Protein AF-A0A4Q4BQF5-F1 (afdb_monomer_lite)

Secondary structure (DSSP, 8-state):
-TTHHHHTSTTHHHHSTTHHHHHHHHHH----TT-TTHHHHHHHHHHHHHHHHTS--S-HHHHHHHHHHHHHHHHHHTT--

Foldseek 3Di:
DPQPVPLPPPCQCVVDPCSVVVVVVVVVDDDLVVDPCSVQLVVLLCVLCCCCPPVVDDDPVVSVVSSVVSVVVSCVVVVND

Radius of gyration: 18.4 Å; chains: 1; bounding box: 41×24×45 Å

pLDDT: mean 88.99, std 9.87, range [45.81, 98.0]

Sequence (81 aa):
SCLKAVVEDPAFATSQPYAQTFLDSMAIVKDFWAEPSYASLLQASQARIHEYVVAGNGTAKEALDGLIADWTEVFEDDGKL

Structure (mmCIF, N/CA/C/O backbone):
data_AF-A0A4Q4BQF5-F1
#
_entry.id   AF-A0A4Q4BQF5-F1
#
loop_
_atom_site.group_PDB
_atom_site.id
_atom_site.type_symbol
_atom_site.label_atom_id
_atom_site.label_alt_id
_atom_site.label_comp_id
_atom_site.label_asym_id
_atom_site.label_entity_id
_atom_site.label_seq_id
_atom_site.pdbx_PDB_ins_code
_atom_site.Cartn_x
_atom_site.Cartn_y
_atom_site.Cartn_z
_atom_site.occupancy
_atom_site.B_iso_or_equiv
_atom_site.auth_seq_id
_atom_site.auth_comp_id
_atom_site.auth_asym_id
_atom_site.auth_atom_id
_atom_site.pdbx_PDB_model_num
ATOM 1 N N . SER A 1 1 ? 16.047 -10.234 -7.747 1.00 51.28 1 SER A N 1
ATOM 2 C CA . SER A 1 1 ? 14.973 -9.641 -8.562 1.00 51.28 1 SER A CA 1
ATOM 3 C C . SER A 1 1 ? 14.931 -10.371 -9.889 1.00 51.28 1 SER A C 1
ATOM 5 O O . SER A 1 1 ? 15.943 -10.418 -10.586 1.00 51.28 1 SER A O 1
ATOM 7 N N . CYS A 1 2 ? 13.816 -11.031 -10.187 1.00 45.81 2 CYS A N 1
ATOM 8 C CA . CYS A 1 2 ? 13.610 -11.680 -11.474 1.00 45.81 2 CYS A CA 1
ATOM 9 C C . CYS A 1 2 ? 13.537 -10.576 -12.544 1.00 45.81 2 CYS A C 1
ATOM 11 O O . CYS A 1 2 ? 12.763 -9.645 -12.370 1.00 45.81 2 CYS A O 1
ATOM 13 N N . LEU A 1 3 ? 14.321 -10.694 -13.628 1.00 68.81 3 LEU A N 1
ATOM 14 C CA . LEU A 1 3 ? 14.285 -9.861 -14.854 1.00 68.81 3 LEU A CA 1
ATOM 15 C C . LEU A 1 3 ? 15.186 -8.612 -14.947 1.00 68.81 3 LEU A C 1
ATOM 17 O O . LEU A 1 3 ? 15.084 -7.898 -15.941 1.00 68.81 3 LEU A O 1
ATOM 21 N N . LYS A 1 4 ? 16.140 -8.383 -14.032 1.00 72.56 4 LYS A N 1
ATOM 22 C CA . LYS A 1 4 ? 17.088 -7.248 -14.146 1.00 72.56 4 LYS A CA 1
ATOM 23 C C . LYS A 1 4 ? 17.809 -7.194 -15.511 1.00 72.56 4 LYS A C 1
ATOM 25 O O . LYS A 1 4 ? 17.857 -6.150 -16.143 1.00 72.56 4 LYS A O 1
ATOM 30 N N . ALA A 1 5 ? 18.240 -8.351 -16.018 1.00 79.19 5 ALA A N 1
ATOM 31 C CA . ALA A 1 5 ? 18.902 -8.478 -17.321 1.00 79.19 5 ALA A CA 1
ATOM 32 C C . ALA A 1 5 ? 18.023 -8.109 -18.533 1.00 79.19 5 ALA A C 1
ATOM 34 O O . ALA A 1 5 ? 18.556 -7.808 -19.591 1.00 79.19 5 ALA A O 1
ATOM 35 N N . VAL A 1 6 ? 16.695 -8.156 -18.397 1.00 80.81 6 VAL A N 1
ATOM 36 C CA . VAL A 1 6 ? 15.758 -7.828 -19.483 1.00 80.81 6 VAL A CA 1
ATOM 37 C C . VAL A 1 6 ? 15.453 -6.334 -19.491 1.00 80.81 6 VAL A C 1
ATOM 39 O O . VAL A 1 6 ? 15.422 -5.724 -20.551 1.00 80.81 6 VAL A O 1
ATOM 42 N N . VAL A 1 7 ? 15.249 -5.739 -18.313 1.00 80.00 7 VAL A N 1
ATOM 43 C CA . VAL A 1 7 ? 14.912 -4.310 -18.185 1.00 80.00 7 VAL A CA 1
ATOM 44 C C . VAL A 1 7 ? 16.122 -3.393 -18.379 1.00 80.00 7 VAL A C 1
ATOM 46 O O . VAL A 1 7 ? 15.951 -2.236 -18.744 1.00 80.00 7 VAL A O 1
ATOM 49 N N . GLU A 1 8 ? 17.336 -3.900 -18.149 1.00 82.94 8 GLU A N 1
ATOM 50 C CA . GLU A 1 8 ? 18.591 -3.171 -18.384 1.00 82.94 8 GLU A CA 1
ATOM 51 C C . GLU A 1 8 ? 19.121 -3.323 -19.820 1.00 82.94 8 GLU A C 1
ATOM 53 O O . GLU A 1 8 ? 20.137 -2.714 -20.158 1.00 82.94 8 GLU A O 1
ATOM 58 N N . ASP A 1 9 ? 18.459 -4.113 -20.676 1.00 88.44 9 ASP A N 1
ATOM 59 C CA . ASP A 1 9 ? 18.841 -4.213 -22.084 1.00 88.44 9 ASP A CA 1
ATOM 60 C C . ASP A 1 9 ? 18.646 -2.846 -22.780 1.00 88.44 9 ASP A C 1
ATOM 62 O O . ASP A 1 9 ? 17.563 -2.257 -22.679 1.00 88.44 9 ASP A O 1
ATOM 66 N N . PRO A 1 10 ? 19.647 -2.322 -23.514 1.00 88.81 10 PRO A N 1
ATOM 67 C CA . PRO A 1 10 ? 19.549 -1.023 -24.183 1.00 88.81 10 PRO A CA 1
ATOM 68 C C . PRO A 1 10 ? 18.375 -0.898 -25.164 1.00 88.81 10 PRO A C 1
ATOM 70 O O . PRO A 1 10 ? 17.912 0.211 -25.430 1.00 88.81 10 PRO A O 1
ATOM 73 N N . ALA A 1 11 ? 17.891 -2.014 -25.715 1.00 91.75 11 ALA A N 1
ATOM 74 C CA . ALA A 1 11 ? 16.752 -2.051 -26.622 1.00 91.75 11 ALA A CA 1
ATOM 75 C C . ALA A 1 11 ? 15.399 -2.148 -25.895 1.00 91.75 11 ALA A C 1
ATOM 77 O O . ALA A 1 11 ? 14.353 -2.015 -26.532 1.00 91.75 11 ALA A O 1
ATOM 78 N N . PHE A 1 12 ? 15.378 -2.367 -24.576 1.00 88.56 12 PHE A N 1
ATOM 79 C CA . PHE A 1 12 ? 14.141 -2.584 -23.828 1.00 88.56 12 PHE A CA 1
ATOM 80 C C . PHE A 1 12 ? 13.196 -1.385 -23.925 1.00 88.56 12 PHE A C 1
ATOM 82 O O . PHE A 1 12 ? 12.030 -1.560 -24.274 1.00 88.56 12 PHE A O 1
ATOM 89 N N . ALA A 1 13 ? 13.700 -0.168 -23.700 1.00 87.69 13 ALA A N 1
ATOM 90 C CA . ALA A 1 13 ? 12.912 1.068 -23.696 1.00 87.69 13 ALA A CA 1
ATOM 91 C C . ALA A 1 13 ? 12.103 1.296 -24.986 1.00 87.69 13 ALA A C 1
ATOM 93 O O . ALA A 1 13 ? 11.012 1.865 -24.944 1.00 87.69 13 ALA A O 1
ATOM 94 N N . THR A 1 14 ? 12.620 0.829 -26.125 1.00 92.00 14 THR A N 1
ATOM 95 C CA . THR A 1 14 ? 11.999 0.977 -27.449 1.00 92.00 14 THR A CA 1
ATOM 96 C C . THR A 1 14 ? 11.319 -0.300 -27.946 1.00 92.00 14 THR A C 1
ATOM 98 O O . THR A 1 14 ? 10.706 -0.287 -29.012 1.00 92.00 14 THR A O 1
ATOM 101 N N . SER A 1 15 ? 11.388 -1.396 -27.183 1.00 91.75 15 SER A N 1
ATOM 102 C CA . SER A 1 15 ? 10.877 -2.708 -27.596 1.00 91.75 15 SER A CA 1
ATOM 103 C C . SER A 1 15 ? 9.355 -2.754 -27.756 1.00 91.75 15 SER A C 1
ATOM 105 O O . SER A 1 15 ? 8.854 -3.497 -28.599 1.00 91.75 15 SER A O 1
ATOM 107 N N . GLN A 1 16 ? 8.614 -1.974 -26.958 1.00 91.44 16 GLN A N 1
ATOM 108 C CA . GLN A 1 16 ? 7.150 -1.912 -26.970 1.00 91.44 16 GLN A CA 1
ATOM 109 C C . GLN A 1 16 ? 6.639 -0.520 -26.550 1.00 91.44 16 GLN A C 1
ATOM 111 O O . GLN A 1 16 ? 7.334 0.176 -25.807 1.00 91.44 16 GLN A O 1
ATOM 116 N N . PRO A 1 17 ? 5.401 -0.129 -26.928 1.00 90.44 17 PRO A N 1
ATOM 117 C CA . PRO A 1 17 ? 4.843 1.209 -26.674 1.00 90.44 17 PRO A CA 1
ATOM 118 C C . PRO A 1 17 ? 4.836 1.695 -25.214 1.00 90.44 17 PRO A C 1
ATOM 120 O O . PRO A 1 17 ? 4.776 2.898 -24.986 1.00 90.44 17 PRO A O 1
ATOM 123 N N . TYR A 1 18 ? 4.906 0.790 -24.232 1.00 89.94 18 TYR A N 1
ATOM 124 C CA . TYR A 1 18 ? 4.894 1.125 -22.800 1.00 89.94 18 TYR A CA 1
ATOM 125 C C . TYR A 1 18 ? 6.174 0.726 -22.059 1.00 89.94 18 TYR A C 1
ATOM 127 O O . TYR A 1 18 ? 6.231 0.848 -20.838 1.00 89.94 18 TYR A O 1
ATOM 135 N N . ALA A 1 19 ? 7.204 0.251 -22.764 1.00 89.94 19 ALA A N 1
ATOM 136 C CA . ALA A 1 19 ? 8.416 -0.247 -22.119 1.00 89.94 19 ALA A CA 1
ATOM 137 C C . ALA A 1 19 ? 9.187 0.867 -21.389 1.00 89.94 19 ALA A C 1
ATOM 139 O O . ALA A 1 19 ? 9.596 0.674 -20.246 1.00 89.94 19 ALA A O 1
ATOM 140 N N . GLN A 1 20 ? 9.301 2.060 -21.984 1.00 88.75 20 GLN A N 1
ATOM 141 C CA . GLN A 1 20 ? 9.871 3.223 -21.292 1.00 88.75 20 GLN A CA 1
ATOM 142 C C . GLN A 1 20 ? 9.030 3.633 -20.073 1.00 88.75 20 GLN A C 1
ATOM 144 O O . GLN A 1 20 ? 9.565 3.792 -18.982 1.00 88.75 20 GLN A O 1
ATOM 149 N N . THR A 1 21 ? 7.705 3.723 -20.219 1.00 89.25 21 THR A N 1
ATOM 150 C CA . THR A 1 21 ? 6.807 4.076 -19.105 1.00 89.25 21 THR A CA 1
ATOM 151 C C . THR A 1 21 ? 6.873 3.057 -17.963 1.00 89.25 21 THR A C 1
ATOM 153 O O . THR A 1 21 ? 6.768 3.424 -16.792 1.00 89.25 21 THR A O 1
ATOM 156 N N . PHE A 1 22 ? 7.084 1.778 -18.281 1.00 87.44 22 PHE A N 1
ATOM 157 C CA . PHE A 1 22 ? 7.334 0.736 -17.292 1.00 87.44 22 PHE A CA 1
ATOM 158 C C . PHE A 1 22 ? 8.636 0.987 -16.517 1.00 87.44 22 PHE A C 1
ATOM 160 O O . PHE A 1 22 ? 8.615 0.907 -15.290 1.00 87.44 22 PHE A O 1
ATOM 167 N N . LEU A 1 23 ? 9.741 1.344 -17.188 1.00 87.19 23 LEU A N 1
ATOM 168 C CA . LEU A 1 2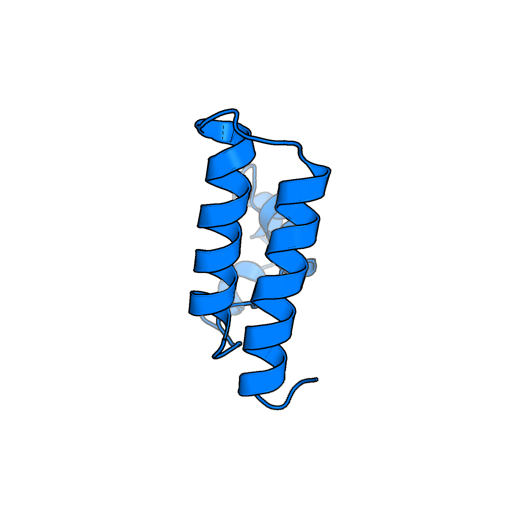3 ? 11.002 1.700 -16.518 1.00 87.19 23 LEU A CA 1
ATOM 169 C C . LEU A 1 23 ? 10.834 2.908 -15.591 1.00 87.19 23 LEU A C 1
ATOM 171 O O . LEU A 1 23 ? 11.259 2.857 -14.436 1.00 87.19 23 LEU A O 1
ATOM 175 N N . ASP A 1 24 ? 10.157 3.952 -16.069 1.00 89.25 24 ASP A N 1
ATOM 176 C CA . ASP A 1 24 ? 9.887 5.158 -15.280 1.00 89.25 24 ASP A CA 1
ATOM 177 C C . ASP A 1 24 ? 9.058 4.821 -14.026 1.00 89.25 24 AS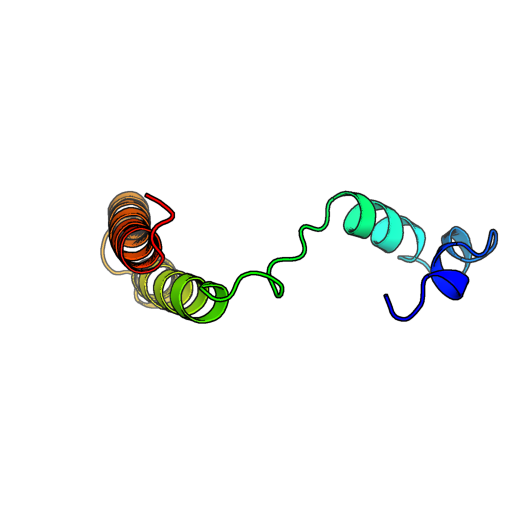P A C 1
ATOM 179 O O . ASP A 1 24 ? 9.325 5.316 -12.931 1.00 89.25 24 ASP A O 1
ATOM 183 N N . SER A 1 25 ? 8.091 3.906 -14.163 1.00 86.31 25 SER A N 1
ATOM 184 C CA . SER A 1 25 ? 7.260 3.423 -13.053 1.00 86.31 25 SER A CA 1
ATOM 185 C C . SER A 1 25 ? 8.047 2.554 -12.066 1.00 86.31 25 SER A C 1
ATOM 187 O O . SER A 1 25 ? 7.847 2.646 -10.856 1.00 86.31 25 SER A O 1
ATOM 189 N N . MET A 1 26 ? 8.973 1.725 -12.553 1.00 83.44 26 MET A N 1
ATOM 190 C CA . MET A 1 26 ? 9.856 0.914 -11.707 1.00 83.44 26 MET A CA 1
ATOM 191 C C . MET A 1 26 ? 10.846 1.756 -10.908 1.00 83.44 26 MET A C 1
ATOM 193 O O . MET A 1 26 ? 11.171 1.388 -9.781 1.00 83.44 26 MET A O 1
ATOM 197 N N . ALA A 1 27 ? 11.270 2.909 -11.430 1.00 83.12 27 ALA A N 1
ATOM 198 C CA . ALA A 1 27 ? 12.129 3.837 -10.696 1.00 83.12 27 ALA A CA 1
ATOM 199 C C . ALA A 1 27 ? 11.445 4.437 -9.453 1.00 83.12 27 ALA A C 1
ATOM 201 O O . ALA A 1 27 ? 12.122 4.788 -8.486 1.00 83.12 27 ALA A O 1
ATOM 202 N N . ILE A 1 28 ? 10.112 4.539 -9.461 1.00 83.00 28 ILE A N 1
ATOM 203 C CA . ILE A 1 28 ? 9.323 5.060 -8.335 1.00 83.00 28 ILE A CA 1
ATOM 204 C C . ILE A 1 28 ? 8.657 3.963 -7.501 1.00 83.00 28 ILE A C 1
ATOM 206 O O . ILE A 1 28 ? 8.055 4.268 -6.468 1.00 83.00 28 ILE A O 1
ATOM 210 N N . VAL A 1 29 ? 8.751 2.698 -7.922 1.00 79.81 29 VAL A N 1
ATOM 211 C CA . VAL A 1 29 ? 8.091 1.600 -7.220 1.00 79.81 29 VAL A CA 1
ATOM 212 C C . VAL A 1 29 ? 8.688 1.445 -5.824 1.00 79.81 29 VAL A C 1
ATOM 214 O O . VAL A 1 29 ? 9.903 1.492 -5.616 1.00 79.81 29 VAL A O 1
ATOM 217 N N . LYS A 1 30 ? 7.814 1.258 -4.843 1.00 73.31 30 LYS A N 1
ATOM 218 C CA . LYS A 1 30 ? 8.196 0.829 -3.503 1.00 73.31 30 LYS A CA 1
ATOM 219 C C . LYS A 1 30 ? 7.772 -0.621 -3.364 1.00 73.31 30 LYS A C 1
ATOM 221 O O . LYS A 1 30 ? 6.654 -0.978 -3.727 1.00 73.31 30 LYS A O 1
ATOM 226 N N . ASP A 1 31 ? 8.694 -1.460 -2.911 1.00 73.38 31 ASP A N 1
ATOM 227 C CA . ASP A 1 31 ? 8.405 -2.868 -2.681 1.00 73.38 31 ASP A CA 1
ATOM 228 C C . ASP A 1 31 ? 7.666 -3.011 -1.351 1.00 73.38 31 ASP A C 1
ATOM 230 O O . ASP A 1 31 ? 8.267 -3.019 -0.278 1.00 73.38 31 ASP A O 1
ATOM 234 N N . PHE A 1 32 ? 6.341 -3.043 -1.435 1.00 67.81 32 PHE A N 1
ATOM 235 C CA . PHE A 1 32 ? 5.463 -3.173 -0.278 1.00 67.81 32 PHE A CA 1
ATOM 236 C C . PHE A 1 32 ? 5.308 -4.628 0.189 1.00 67.81 32 PHE A C 1
ATOM 238 O O . PHE A 1 32 ? 4.862 -4.857 1.306 1.00 67.81 32 PHE A O 1
ATOM 245 N N . TRP A 1 33 ? 5.696 -5.617 -0.627 1.00 68.38 33 TRP A N 1
ATOM 246 C CA . TRP A 1 33 ? 5.565 -7.040 -0.280 1.00 68.38 33 TRP A CA 1
ATOM 247 C C . TRP A 1 33 ? 6.607 -7.514 0.735 1.00 68.38 33 TRP A C 1
ATOM 249 O O . TRP A 1 33 ? 6.436 -8.567 1.343 1.00 68.38 33 TRP A O 1
ATOM 259 N N . ALA A 1 34 ? 7.676 -6.743 0.931 1.00 79.19 34 ALA A N 1
ATOM 260 C CA . ALA A 1 34 ? 8.685 -7.018 1.946 1.00 79.19 34 ALA A CA 1
ATOM 261 C C . ALA A 1 34 ? 8.223 -6.687 3.379 1.00 79.19 34 ALA A C 1
ATOM 263 O O . ALA A 1 34 ? 8.932 -7.020 4.324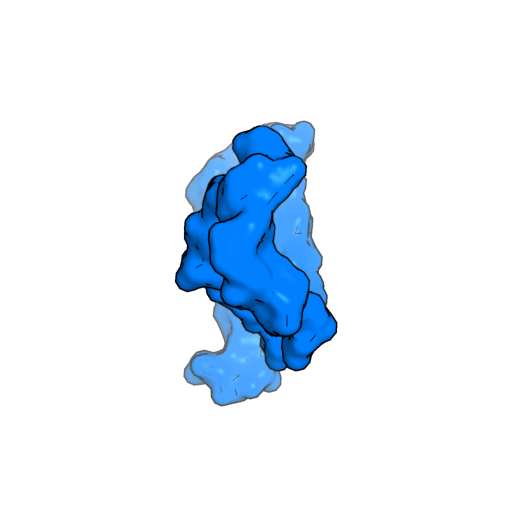 1.00 79.19 34 ALA A O 1
ATOM 264 N N . GLU A 1 35 ? 7.073 -6.029 3.548 1.00 82.38 35 GLU A N 1
ATOM 265 C CA . GLU A 1 35 ? 6.539 -5.595 4.839 1.00 82.38 35 GLU A CA 1
ATOM 266 C C . GLU A 1 35 ? 5.617 -6.679 5.442 1.00 82.38 35 GLU A C 1
ATOM 268 O O . GLU A 1 35 ? 4.539 -6.910 4.886 1.00 82.38 35 GLU A O 1
ATOM 273 N N . PRO A 1 36 ? 5.990 -7.358 6.555 1.00 86.88 36 PRO A N 1
ATOM 274 C CA . PRO A 1 36 ? 5.149 -8.381 7.188 1.00 86.88 36 PRO A CA 1
ATOM 275 C C . PRO A 1 36 ? 3.713 -7.931 7.483 1.00 86.88 36 PRO A C 1
ATOM 277 O O . PRO A 1 36 ? 2.780 -8.720 7.334 1.00 86.88 36 PRO A O 1
ATOM 280 N N . SER A 1 37 ? 3.529 -6.657 7.830 1.00 90.75 37 SER A N 1
ATOM 281 C CA . SER A 1 37 ? 2.228 -6.068 8.165 1.00 90.75 37 SER A CA 1
ATOM 282 C C . SER A 1 37 ? 1.353 -5.787 6.943 1.00 90.75 37 SER A C 1
ATOM 284 O O . SER A 1 37 ? 0.179 -5.445 7.087 1.00 90.75 37 SER A O 1
ATOM 286 N N . TYR A 1 38 ? 1.899 -5.887 5.724 1.00 89.56 38 TYR A N 1
ATOM 287 C CA . TYR A 1 38 ? 1.262 -5.372 4.510 1.00 89.56 38 TYR A CA 1
ATOM 288 C C . TYR A 1 38 ? -0.140 -5.934 4.275 1.00 89.56 38 TYR A C 1
ATOM 290 O O . TYR A 1 38 ? -1.040 -5.188 3.895 1.00 89.56 38 TYR A O 1
ATOM 298 N N . ALA A 1 39 ? -0.348 -7.229 4.530 1.00 91.12 39 ALA A N 1
ATOM 299 C CA . ALA A 1 39 ? -1.660 -7.852 4.375 1.00 91.12 39 ALA A CA 1
ATOM 300 C C . ALA A 1 39 ? -2.716 -7.189 5.279 1.00 91.12 39 ALA A C 1
ATOM 302 O O . ALA A 1 39 ? -3.798 -6.850 4.799 1.00 91.12 39 ALA A O 1
ATOM 303 N N . SER A 1 40 ? -2.380 -6.940 6.547 1.00 92.88 40 SER A N 1
ATOM 304 C CA . SER A 1 40 ? -3.258 -6.272 7.515 1.00 92.88 40 SER A CA 1
ATOM 305 C C . SER A 1 40 ? -3.516 -4.816 7.123 1.00 92.88 40 SER A C 1
ATOM 307 O O . SER A 1 40 ? -4.664 -4.371 7.081 1.00 92.88 40 SER A O 1
ATOM 309 N N . LEU A 1 41 ? -2.463 -4.088 6.733 1.00 93.69 41 LEU A N 1
ATOM 310 C CA . LEU A 1 41 ? -2.574 -2.698 6.279 1.00 93.69 41 LEU A CA 1
ATOM 311 C C . LEU A 1 41 ? -3.469 -2.576 5.029 1.00 93.69 41 LE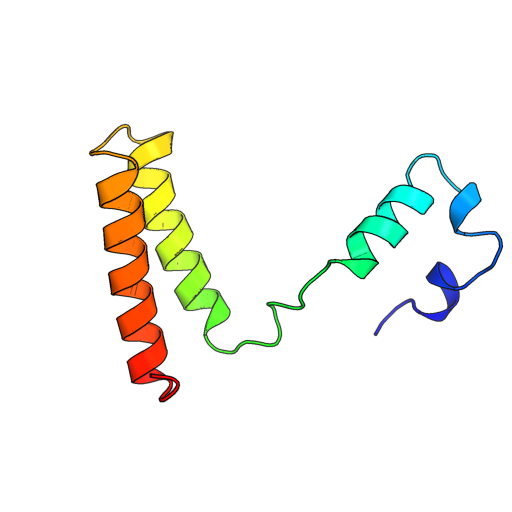U A C 1
ATOM 313 O O . LEU A 1 41 ? -4.300 -1.664 4.926 1.00 93.69 41 LEU A O 1
ATOM 317 N N . LEU A 1 42 ? -3.337 -3.515 4.087 1.00 94.44 42 LEU A N 1
ATOM 318 C CA . LEU A 1 42 ? -4.138 -3.564 2.868 1.00 94.44 42 LEU A CA 1
ATOM 319 C C . LEU A 1 42 ? -5.609 -3.873 3.167 1.00 94.44 42 LEU A C 1
ATOM 321 O O . LEU A 1 42 ? -6.487 -3.237 2.584 1.00 94.44 42 LEU A O 1
ATOM 325 N N . GLN A 1 43 ? -5.890 -4.810 4.075 1.00 95.25 43 GLN A N 1
ATOM 326 C CA . GLN A 1 43 ? -7.259 -5.144 4.477 1.00 95.25 43 GLN A CA 1
ATOM 327 C C . GLN A 1 43 ? -7.974 -3.945 5.109 1.00 95.25 43 GLN A C 1
ATOM 329 O O . GLN A 1 43 ? -9.090 -3.623 4.697 1.00 95.25 43 GLN A O 1
ATOM 334 N N . ALA A 1 44 ? -7.315 -3.235 6.032 1.00 96.19 44 ALA A N 1
ATOM 335 C CA . ALA A 1 44 ? -7.859 -2.016 6.633 1.00 96.19 44 ALA A CA 1
ATOM 336 C C . ALA A 1 44 ? -8.146 -0.938 5.572 1.00 96.19 44 ALA A C 1
ATOM 338 O O . ALA A 1 44 ? -9.241 -0.373 5.526 1.00 96.19 44 ALA A O 1
ATOM 339 N N . SER A 1 45 ? -7.206 -0.721 4.644 1.00 95.69 45 SER A N 1
ATOM 340 C CA . SER A 1 45 ? -7.392 0.215 3.524 1.00 95.69 45 SER A CA 1
ATOM 341 C C . SER A 1 45 ? -8.604 -0.134 2.673 1.00 95.69 45 SER A C 1
ATOM 343 O O . SER A 1 45 ? -9.426 0.733 2.378 1.00 95.69 45 SER A O 1
ATOM 345 N N . GLN A 1 46 ? -8.733 -1.404 2.281 1.00 96.06 46 GLN A N 1
ATOM 346 C CA . GLN A 1 46 ? -9.843 -1.862 1.453 1.00 96.06 46 GLN A CA 1
ATOM 347 C C . GLN A 1 46 ? -11.180 -1.668 2.164 1.00 96.06 46 GLN A C 1
ATOM 349 O O . GLN A 1 46 ? -12.101 -1.139 1.549 1.00 96.06 46 GLN A O 1
ATOM 354 N N . ALA A 1 47 ? -11.276 -2.021 3.447 1.00 96.31 47 ALA A N 1
ATOM 355 C CA . ALA A 1 47 ? -12.503 -1.864 4.221 1.00 96.31 47 ALA A CA 1
ATOM 356 C C . ALA A 1 47 ? -12.930 -0.389 4.332 1.00 96.31 47 ALA A C 1
ATOM 358 O O . ALA A 1 47 ? -14.055 -0.041 3.973 1.00 96.31 47 ALA A O 1
ATOM 359 N N . ARG A 1 48 ? -12.020 0.496 4.763 1.00 96.81 48 ARG A N 1
ATOM 360 C CA . ARG A 1 48 ? -12.313 1.924 4.983 1.00 96.81 48 ARG A CA 1
ATOM 361 C C . ARG A 1 48 ? -12.651 2.660 3.690 1.00 96.81 48 ARG A C 1
ATOM 363 O O . ARG A 1 48 ? -13.609 3.429 3.646 1.00 96.81 48 ARG A O 1
ATOM 370 N N . ILE A 1 49 ? -11.888 2.413 2.623 1.00 96.38 49 ILE A N 1
ATOM 371 C CA . ILE A 1 49 ? -12.118 3.061 1.326 1.00 96.38 49 ILE A CA 1
ATOM 372 C C . ILE A 1 49 ? -13.401 2.531 0.683 1.00 96.38 49 ILE A C 1
ATOM 374 O O . ILE A 1 49 ? -14.154 3.319 0.114 1.00 96.38 49 ILE A O 1
ATOM 378 N N . HIS A 1 50 ? -13.679 1.228 0.782 1.00 96.38 50 HIS A N 1
ATOM 379 C CA . HIS A 1 50 ? -14.907 0.643 0.245 1.00 96.38 50 HIS A CA 1
ATOM 380 C C . HIS A 1 50 ? -16.155 1.252 0.893 1.00 96.38 50 HIS A C 1
ATOM 382 O O . HIS A 1 50 ? -17.098 1.607 0.186 1.00 96.38 50 HIS A O 1
ATOM 388 N N . GLU A 1 51 ? -16.148 1.414 2.217 1.00 95.44 51 GLU A N 1
ATOM 389 C CA . GLU A 1 51 ? -17.278 1.975 2.962 1.00 95.44 51 GLU A CA 1
ATOM 390 C C . GLU A 1 51 ? -17.664 3.373 2.452 1.00 95.44 51 GLU A C 1
ATOM 392 O O . GLU A 1 51 ? -18.835 3.658 2.203 1.00 95.44 51 GLU A O 1
ATOM 397 N N . TYR A 1 52 ? -16.669 4.218 2.185 1.00 96.75 52 TYR A N 1
ATOM 398 C CA . TYR A 1 52 ? -16.906 5.554 1.650 1.00 96.75 52 TYR A CA 1
ATOM 399 C C . TYR A 1 52 ? -17.210 5.561 0.144 1.00 96.75 52 TYR A C 1
ATOM 401 O O . TYR A 1 52 ? -18.212 6.129 -0.287 1.00 96.75 52 TYR A O 1
ATOM 409 N N . VAL A 1 53 ? -16.355 4.945 -0.678 1.00 95.25 53 VAL A N 1
ATOM 410 C CA . VAL A 1 53 ? -16.407 5.086 -2.145 1.00 95.25 53 VAL A CA 1
ATOM 411 C C . VAL A 1 53 ? -17.501 4.227 -2.775 1.00 95.25 53 VAL A C 1
ATOM 413 O O . VAL A 1 53 ? -18.112 4.644 -3.757 1.00 95.25 53 VAL A O 1
ATOM 416 N N . VAL A 1 54 ? -17.731 3.023 -2.245 1.00 95.25 54 VAL A N 1
ATOM 417 C CA . VAL A 1 54 ? -18.648 2.039 -2.840 1.00 95.25 54 VAL A CA 1
ATOM 418 C C . VAL A 1 54 ? -19.983 2.023 -2.109 1.00 95.25 54 VAL A C 1
ATOM 420 O O . VAL A 1 54 ? -21.025 2.095 -2.757 1.00 95.25 54 VAL A O 1
ATOM 423 N N . ALA A 1 55 ? -19.967 1.949 -0.775 1.00 95.19 55 ALA A N 1
ATOM 424 C CA . ALA A 1 55 ? -21.203 1.932 0.009 1.00 95.19 55 ALA A CA 1
ATOM 425 C C . ALA A 1 55 ? -21.811 3.335 0.195 1.00 95.19 55 ALA A C 1
ATOM 427 O O . ALA A 1 55 ? -23.004 3.444 0.469 1.00 95.19 55 ALA A O 1
ATOM 428 N N . GLY A 1 56 ? -21.028 4.403 -0.012 1.00 94.62 56 GLY A N 1
ATOM 429 C CA . GLY A 1 56 ? -21.497 5.786 0.100 1.00 94.62 56 GLY A CA 1
ATOM 430 C C . GLY A 1 56 ? -21.716 6.242 1.544 1.00 94.62 56 GLY A C 1
ATOM 431 O O . GLY A 1 56 ? -22.472 7.187 1.775 1.00 94.62 56 GLY A O 1
ATOM 432 N N . ASN A 1 57 ? -21.086 5.569 2.510 1.00 94.69 57 ASN A N 1
ATOM 433 C CA . ASN A 1 57 ? -21.265 5.822 3.933 1.00 94.69 57 ASN A CA 1
ATOM 434 C C . ASN A 1 57 ? -20.161 6.738 4.481 1.00 94.69 57 ASN A C 1
ATOM 436 O O . ASN A 1 57 ? -18.974 6.549 4.217 1.00 94.69 57 ASN A O 1
ATOM 440 N N . GLY A 1 58 ? -20.563 7.719 5.292 1.00 93.44 58 GLY A N 1
ATOM 441 C CA . GLY A 1 58 ? -19.649 8.680 5.909 1.00 93.44 58 GLY A CA 1
ATOM 442 C C . GLY A 1 58 ? -18.981 9.623 4.904 1.00 93.44 58 GLY A C 1
ATOM 443 O O . GLY A 1 58 ? -19.486 9.892 3.813 1.00 93.44 58 GLY A O 1
ATOM 444 N N . THR A 1 59 ? -17.835 10.166 5.299 1.00 97.06 59 THR A N 1
ATOM 445 C CA . THR A 1 59 ? -17.051 11.127 4.519 1.00 97.06 59 THR A CA 1
ATOM 446 C C . THR A 1 59 ? -15.650 10.605 4.216 1.00 97.06 59 THR A C 1
ATOM 448 O O . THR A 1 59 ? -15.112 9.752 4.921 1.00 97.06 59 THR A O 1
ATOM 451 N N . ALA A 1 60 ? -15.000 11.200 3.210 1.00 96.25 60 ALA A N 1
ATOM 452 C CA . ALA A 1 60 ? -13.598 10.917 2.906 1.00 96.25 60 ALA A CA 1
ATOM 453 C C . ALA A 1 60 ? -12.689 11.125 4.129 1.00 96.25 60 ALA A C 1
ATOM 455 O O . ALA A 1 60 ? -11.748 10.366 4.337 1.00 96.25 60 ALA A O 1
ATOM 456 N N . LYS A 1 61 ? -12.983 12.144 4.949 1.00 96.81 61 LYS A N 1
ATOM 457 C CA . LYS A 1 61 ? -12.215 12.424 6.161 1.00 96.81 61 LYS A CA 1
ATOM 458 C C . LYS A 1 61 ? -12.378 11.313 7.194 1.00 96.81 61 LYS A C 1
ATOM 460 O O . LYS A 1 61 ? -11.375 10.835 7.697 1.00 96.81 61 LYS A O 1
ATOM 465 N N . GLU A 1 62 ? -13.603 10.878 7.475 1.00 96.19 62 GLU A N 1
ATOM 466 C CA . GLU A 1 62 ? -13.850 9.803 8.447 1.00 96.19 62 GLU A CA 1
ATOM 467 C C . GLU A 1 62 ? -13.232 8.475 8.000 1.00 96.19 62 GLU A C 1
ATOM 469 O O . GLU A 1 62 ? -12.660 7.759 8.820 1.00 96.19 62 GLU A O 1
ATOM 474 N N . ALA A 1 63 ? -13.284 8.165 6.701 1.00 97.38 63 ALA A N 1
ATOM 475 C CA . ALA A 1 63 ? -12.639 6.976 6.157 1.00 97.38 63 ALA A CA 1
ATOM 476 C C . ALA A 1 63 ? -11.113 7.013 6.339 1.00 97.38 63 ALA A C 1
ATOM 478 O O . ALA A 1 63 ? -10.524 6.023 6.769 1.00 97.38 63 ALA A O 1
ATOM 479 N N . LEU A 1 64 ? -10.475 8.152 6.042 1.00 97.69 64 LEU A N 1
ATOM 480 C CA . LEU A 1 64 ? -9.025 8.309 6.179 1.00 97.69 64 LEU A CA 1
ATOM 481 C C . LEU A 1 64 ? -8.577 8.398 7.642 1.00 97.69 64 LEU A C 1
ATOM 483 O O . LEU A 1 64 ? -7.578 7.784 7.995 1.00 97.69 64 LEU A O 1
ATOM 487 N N . ASP A 1 65 ? -9.315 9.107 8.496 1.00 98.00 65 ASP A N 1
ATOM 488 C CA . ASP A 1 65 ? -9.027 9.180 9.932 1.00 98.00 65 ASP A CA 1
ATOM 489 C C . ASP A 1 65 ? -9.156 7.786 10.577 1.00 98.00 65 ASP A C 1
ATOM 491 O O . ASP A 1 65 ? -8.305 7.388 11.371 1.00 98.00 65 ASP A O 1
ATOM 495 N N . GLY A 1 66 ? -10.177 7.010 10.191 1.00 97.56 66 GLY A N 1
ATOM 496 C CA . GLY A 1 66 ? -10.344 5.624 10.635 1.00 97.56 66 GLY A CA 1
ATOM 497 C C . GLY A 1 66 ? -9.241 4.697 10.123 1.00 97.56 66 GLY A C 1
ATOM 498 O O . GLY A 1 66 ? -8.749 3.864 10.875 1.00 97.56 66 GLY A O 1
ATOM 499 N N . LEU A 1 67 ? -8.806 4.874 8.873 1.00 97.25 67 LEU A N 1
ATOM 500 C CA . LEU A 1 67 ? -7.678 4.124 8.321 1.00 97.25 67 LEU A CA 1
ATOM 501 C C . LEU A 1 67 ? -6.372 4.407 9.073 1.00 97.25 67 LEU A C 1
ATOM 503 O O . LEU A 1 67 ? -5.606 3.484 9.331 1.00 97.25 67 LEU A O 1
ATOM 507 N N . ILE A 1 68 ? -6.122 5.670 9.434 1.00 97.25 68 ILE A N 1
ATOM 508 C CA . ILE A 1 68 ? -4.952 6.047 10.235 1.00 97.25 68 ILE A CA 1
ATOM 509 C C . ILE A 1 68 ? -4.986 5.324 11.581 1.00 97.25 68 ILE A C 1
ATOM 511 O O . ILE A 1 68 ? -3.973 4.755 11.967 1.00 97.25 68 ILE A O 1
ATOM 515 N N . ALA A 1 69 ? -6.138 5.304 12.258 1.00 97.69 69 ALA A N 1
ATOM 516 C CA . ALA A 1 69 ? -6.280 4.609 13.534 1.00 97.69 69 ALA A CA 1
ATOM 517 C C . ALA A 1 69 ? -5.975 3.104 13.415 1.00 97.69 69 ALA A C 1
ATOM 519 O O . ALA A 1 69 ? -5.161 2.596 14.182 1.00 97.69 69 ALA A O 1
ATOM 520 N N . ASP A 1 70 ? -6.551 2.422 12.418 1.00 97.06 70 ASP A N 1
ATOM 521 C CA . ASP A 1 70 ? -6.315 0.986 12.197 1.00 97.06 70 ASP A CA 1
ATOM 522 C C . ASP A 1 70 ? -4.833 0.690 11.913 1.00 97.06 70 ASP A C 1
ATOM 524 O O . ASP A 1 70 ? -4.272 -0.297 12.381 1.00 97.06 70 ASP A O 1
ATOM 528 N N . TRP A 1 71 ? -4.177 1.541 11.121 1.00 96.56 71 TRP A N 1
ATOM 529 C CA . TRP A 1 71 ? -2.760 1.377 10.804 1.00 96.56 71 TRP A CA 1
ATOM 530 C C . TRP A 1 71 ? -1.854 1.667 11.995 1.00 96.56 71 TRP A C 1
ATOM 532 O O . TRP A 1 71 ? -0.839 0.992 12.147 1.00 96.56 71 TRP A O 1
ATOM 542 N N . THR A 1 72 ? -2.199 2.648 12.832 1.00 96.75 72 THR A N 1
ATOM 543 C CA . THR A 1 72 ? -1.469 2.919 14.073 1.00 96.75 72 THR A CA 1
ATOM 544 C C . THR A 1 72 ? -1.478 1.696 14.982 1.00 96.75 72 THR A C 1
ATOM 546 O O . THR A 1 72 ? -0.407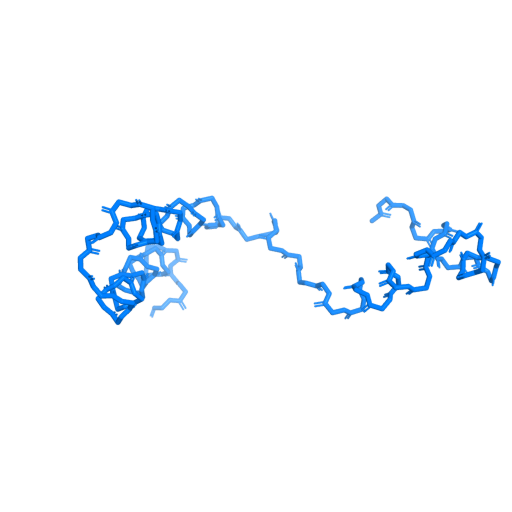 1.302 15.422 1.00 96.75 72 THR A O 1
ATOM 549 N N . GLU A 1 73 ? -2.630 1.047 15.171 1.00 96.31 73 GLU A N 1
ATOM 550 C CA . GLU A 1 73 ? -2.737 -0.185 15.969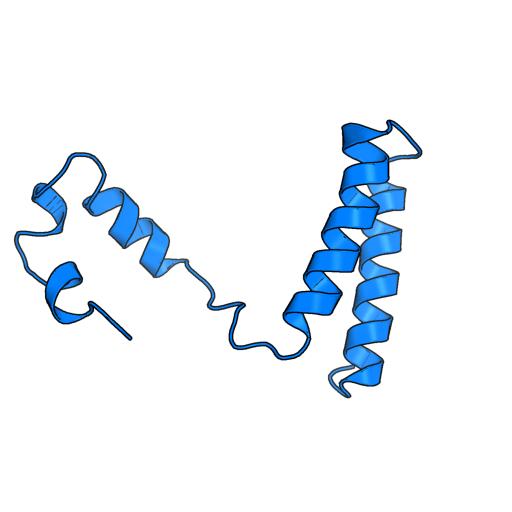 1.00 96.31 73 GLU A CA 1
ATOM 551 C C . GLU A 1 73 ? -1.835 -1.301 15.415 1.00 96.31 73 GLU A C 1
ATOM 553 O O . GLU A 1 73 ? -1.027 -1.867 16.145 1.00 96.31 73 GLU A O 1
ATOM 558 N N . VAL A 1 74 ? -1.882 -1.550 14.100 1.00 94.75 74 VAL A N 1
ATOM 559 C CA . VAL A 1 74 ? -1.014 -2.555 13.455 1.00 94.75 74 VAL A CA 1
ATOM 560 C C . VAL A 1 74 ? 0.471 -2.243 13.670 1.00 94.75 74 VAL A C 1
ATOM 562 O O . VAL A 1 74 ? 1.269 -3.141 13.927 1.00 94.75 74 VAL A O 1
ATOM 565 N N . PHE A 1 75 ? 0.868 -0.975 13.560 1.00 94.06 75 PHE A N 1
ATOM 566 C CA . PHE A 1 75 ? 2.264 -0.589 13.744 1.00 94.06 75 PHE A CA 1
ATOM 567 C C . PHE A 1 75 ? 2.723 -0.632 15.205 1.00 94.06 75 PHE A C 1
ATOM 569 O O . PHE A 1 75 ? 3.894 -0.938 15.435 1.00 94.06 75 PHE A O 1
ATOM 576 N N . GLU A 1 76 ? 1.846 -0.350 16.168 1.00 94.69 76 GLU A N 1
ATOM 577 C CA . GLU A 1 76 ? 2.120 -0.542 17.599 1.00 94.69 76 GLU A CA 1
ATOM 578 C C . GLU A 1 76 ? 2.318 -2.035 17.914 1.00 94.69 76 GLU A C 1
ATOM 580 O O . GLU A 1 76 ? 3.308 -2.403 18.550 1.00 94.69 76 GLU A O 1
ATOM 585 N N . ASP A 1 77 ? 1.453 -2.908 17.386 1.00 92.62 77 ASP A N 1
ATOM 586 C CA . ASP A 1 77 ? 1.562 -4.367 17.542 1.00 92.62 77 ASP A CA 1
ATOM 587 C C . ASP A 1 77 ? 2.863 -4.930 16.944 1.00 92.62 77 ASP A C 1
ATOM 589 O O . ASP A 1 77 ? 3.492 -5.827 17.514 1.00 92.62 77 ASP A O 1
ATOM 593 N N . ASP A 1 78 ? 3.312 -4.365 15.820 1.00 91.06 78 ASP A N 1
ATOM 594 C CA . ASP A 1 78 ? 4.581 -4.719 15.177 1.00 91.06 78 ASP A CA 1
ATOM 595 C C . ASP A 1 78 ? 5.812 -4.031 15.800 1.00 91.06 78 ASP A C 1
ATOM 597 O O . ASP A 1 78 ? 6.941 -4.249 15.343 1.00 91.06 78 ASP A O 1
ATOM 601 N N . GLY A 1 79 ? 5.627 -3.199 16.832 1.00 90.56 79 GLY A N 1
ATOM 602 C CA . GLY A 1 79 ? 6.699 -2.488 17.536 1.00 90.56 79 GLY A CA 1
ATOM 603 C C . GLY A 1 79 ? 7.411 -1.426 16.690 1.00 90.56 79 GLY A C 1
ATOM 604 O O . GLY A 1 79 ? 8.603 -1.167 16.882 1.00 90.56 79 GLY A O 1
ATOM 605 N N . LYS A 1 80 ? 6.707 -0.853 15.710 1.00 86.69 80 LYS A N 1
ATOM 606 C CA . LYS A 1 80 ? 7.201 0.188 14.790 1.00 86.69 80 LYS A CA 1
ATOM 607 C C . LYS A 1 80 ? 6.774 1.601 15.190 1.00 86.69 80 LYS A C 1
ATOM 609 O O . LYS A 1 80 ? 7.311 2.562 14.632 1.00 86.69 80 LYS A O 1
ATOM 614 N N . LEU A 1 81 ? 5.846 1.707 16.138 1.00 84.38 81 LEU A N 1
ATOM 615 C CA . LEU A 1 81 ? 5.399 2.915 16.834 1.00 84.38 81 LEU A CA 1
ATOM 616 C C . LEU A 1 81 ? 5.487 2.674 18.344 1.00 84.38 81 LEU A C 1
ATOM 618 O O . LEU A 1 81 ? 5.890 3.631 19.043 1.00 84.38 81 LEU A O 1
#